Protein AF-A0A101WHY2-F1 (afdb_monomer_lite)

Structure (mmCIF, N/CA/C/O backbone):
data_AF-A0A101WHY2-F1
#
_entry.id   AF-A0A101WHY2-F1
#
loop_
_atom_site.group_PDB
_atom_site.id
_atom_site.type_symbol
_atom_site.label_atom_id
_atom_site.label_alt_id
_atom_site.label_comp_id
_atom_site.label_asym_id
_atom_site.label_entity_id
_atom_site.label_seq_id
_atom_site.pdbx_PDB_ins_code
_atom_site.Cartn_x
_atom_site.Cartn_y
_atom_site.Cartn_z
_atom_site.occupancy
_atom_site.B_iso_or_equiv
_atom_site.auth_seq_id
_atom_site.auth_comp_id
_atom_site.auth_asym_id
_atom_site.auth_atom_id
_atom_site.pdbx_PDB_model_num
ATOM 1 N N . MET A 1 1 ? -13.477 -6.676 4.858 1.00 78.50 1 MET A N 1
ATOM 2 C CA . MET A 1 1 ? -14.044 -6.195 3.572 1.00 78.50 1 MET A CA 1
ATOM 3 C C . MET A 1 1 ? -12.999 -5.440 2.759 1.00 78.50 1 MET A C 1
ATOM 5 O O . MET A 1 1 ? -12.739 -5.859 1.642 1.00 78.50 1 MET A O 1
ATOM 9 N N . ALA A 1 2 ? -12.365 -4.401 3.317 1.00 86.56 2 ALA A N 1
ATOM 10 C CA . ALA A 1 2 ? -11.265 -3.689 2.657 1.00 86.56 2 ALA A CA 1
ATOM 11 C C . ALA A 1 2 ? -10.056 -4.598 2.354 1.00 86.56 2 ALA A C 1
ATOM 13 O O . ALA A 1 2 ? -9.489 -4.516 1.270 1.00 86.56 2 ALA A O 1
ATOM 14 N N . GLU A 1 3 ? -9.737 -5.538 3.251 1.00 87.62 3 GLU A N 1
ATOM 15 C CA . GLU A 1 3 ? -8.700 -6.554 3.016 1.00 87.62 3 GLU A CA 1
ATOM 16 C C . GLU A 1 3 ? -8.986 -7.410 1.771 1.00 87.62 3 GLU A C 1
ATOM 18 O O . GLU A 1 3 ? -8.156 -7.469 0.872 1.00 87.62 3 GLU A O 1
ATOM 23 N N . ASN A 1 4 ? -10.184 -7.997 1.660 1.00 90.94 4 ASN A N 1
ATOM 24 C CA . ASN A 1 4 ? -10.558 -8.805 0.490 1.00 90.94 4 ASN A CA 1
ATOM 25 C C . ASN A 1 4 ? -10.505 -8.001 -0.814 1.00 90.94 4 ASN A C 1
ATOM 27 O O . ASN A 1 4 ? -10.026 -8.513 -1.817 1.00 90.94 4 ASN A O 1
ATOM 31 N N . LEU A 1 5 ? -10.957 -6.741 -0.800 1.00 91.38 5 LEU A N 1
ATOM 32 C CA . LEU A 1 5 ? -10.844 -5.863 -1.967 1.00 91.38 5 LEU A CA 1
ATOM 33 C C . LEU A 1 5 ? -9.375 -5.581 -2.316 1.00 91.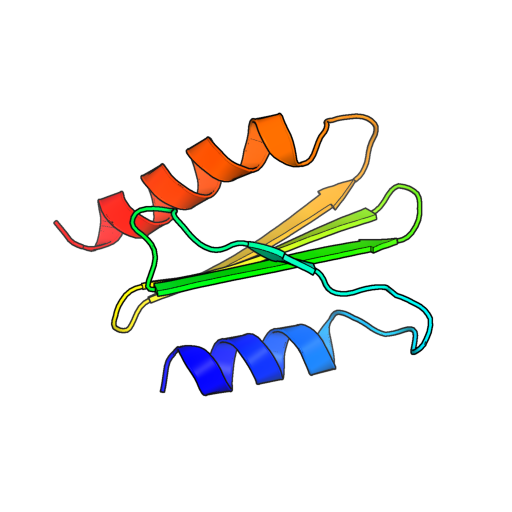38 5 LEU A C 1
ATOM 35 O O . LEU A 1 5 ? -9.014 -5.562 -3.485 1.00 91.38 5 LEU A O 1
ATOM 39 N N . THR A 1 6 ? -8.518 -5.399 -1.312 1.00 91.94 6 THR A N 1
ATOM 40 C CA . THR A 1 6 ? -7.073 -5.220 -1.514 1.00 91.94 6 THR A CA 1
ATOM 41 C C . THR A 1 6 ? -6.448 -6.457 -2.159 1.00 91.94 6 THR A C 1
ATOM 43 O O . THR A 1 6 ? -5.689 -6.326 -3.114 1.00 91.94 6 THR A O 1
ATOM 46 N N . LEU A 1 7 ? -6.798 -7.655 -1.687 1.00 91.19 7 LEU A N 1
ATOM 47 C CA . LEU A 1 7 ? -6.329 -8.916 -2.266 1.00 91.19 7 LEU A CA 1
ATOM 48 C C . LEU A 1 7 ? -6.837 -9.118 -3.701 1.00 91.19 7 LEU A C 1
ATOM 50 O O . LEU A 1 7 ? -6.077 -9.564 -4.557 1.00 91.19 7 LEU A O 1
ATOM 54 N N . ASP A 1 8 ? -8.082 -8.732 -3.985 1.00 92.19 8 ASP A N 1
ATOM 55 C CA . ASP A 1 8 ? -8.651 -8.767 -5.338 1.00 92.19 8 ASP A CA 1
ATOM 56 C C . ASP A 1 8 ? -7.888 -7.832 -6.293 1.00 92.19 8 ASP A C 1
ATOM 58 O O . ASP A 1 8 ? -7.510 -8.222 -7.398 1.00 92.19 8 ASP A O 1
ATOM 62 N N . LEU A 1 9 ? -7.551 -6.619 -5.834 1.00 92.38 9 LEU A N 1
ATOM 63 C CA . LEU A 1 9 ? -6.707 -5.687 -6.586 1.00 92.38 9 LEU A CA 1
ATOM 64 C C . LEU A 1 9 ? -5.312 -6.267 -6.842 1.00 92.38 9 LEU A C 1
ATOM 66 O O . LEU A 1 9 ? -4.813 -6.172 -7.962 1.00 92.38 9 LEU A O 1
ATOM 70 N N . ILE A 1 10 ? -4.693 -6.893 -5.840 1.00 91.56 10 ILE A N 1
ATOM 71 C CA . ILE A 1 10 ? -3.397 -7.560 -6.004 1.00 91.56 10 ILE A CA 1
ATOM 72 C C . ILE A 1 10 ? -3.503 -8.638 -7.085 1.00 91.56 10 ILE A C 1
ATOM 74 O O . ILE A 1 10 ? -2.749 -8.589 -8.053 1.00 91.56 10 ILE A O 1
ATOM 78 N N . SER A 1 11 ? -4.486 -9.537 -6.987 1.00 89.75 11 SER A N 1
ATOM 79 C CA . SER A 1 11 ? -4.698 -10.602 -7.975 1.00 89.75 11 SER A CA 1
ATOM 80 C C . SER A 1 11 ? -4.954 -10.065 -9.386 1.00 89.75 11 SER A C 1
ATOM 82 O O . SER A 1 11 ? -4.577 -10.706 -10.363 1.00 89.75 11 SER A O 1
ATOM 84 N N . ARG A 1 12 ? -5.586 -8.894 -9.513 1.00 89.25 12 ARG A N 1
ATOM 85 C CA . ARG A 1 12 ? -5.930 -8.292 -10.805 1.00 89.25 12 ARG A CA 1
ATOM 86 C C . ARG A 1 12 ? -4.781 -7.524 -11.457 1.00 89.25 12 ARG A C 1
ATOM 88 O O . ARG A 1 12 ? -4.740 -7.421 -12.683 1.00 89.25 12 ARG A O 1
ATOM 95 N N . TYR A 1 13 ? -3.891 -6.930 -10.663 1.00 87.94 13 TYR A N 1
ATOM 96 C CA . TYR A 1 13 ? -2.849 -6.021 -11.158 1.00 87.94 13 TYR A CA 1
ATOM 97 C C . TYR A 1 13 ? -1.427 -6.577 -11.066 1.00 87.94 13 TYR A C 1
ATOM 99 O O . TYR A 1 13 ? -0.534 -6.051 -11.742 1.00 87.94 13 TYR A O 1
ATOM 107 N N . VAL A 1 14 ? -1.205 -7.615 -10.263 1.00 86.44 14 VAL A N 1
ATOM 108 C CA . VAL A 1 14 ? 0.057 -8.354 -10.188 1.00 86.44 14 VAL A CA 1
ATOM 109 C C . VAL A 1 14 ? -0.085 -9.587 -11.079 1.00 86.44 14 VAL A C 1
ATOM 111 O O . VAL A 1 14 ? -0.651 -10.596 -10.686 1.00 86.44 14 VAL A O 1
ATOM 114 N N . TYR A 1 15 ? 0.358 -9.452 -12.331 1.00 69.31 15 TYR A N 1
ATOM 115 C CA . TYR A 1 15 ? 0.107 -10.428 -13.403 1.00 69.31 15 TYR A CA 1
ATOM 116 C C . TYR A 1 15 ? 1.105 -11.588 -13.458 1.00 69.31 15 TYR A C 1
ATOM 118 O O . TYR A 1 15 ? 0.844 -12.563 -14.158 1.00 69.31 15 TYR A O 1
ATOM 126 N N . ARG A 1 16 ? 2.272 -11.465 -12.815 1.00 70.00 16 ARG A N 1
ATOM 127 C CA . ARG A 1 16 ? 3.336 -12.472 -12.894 1.00 70.00 16 ARG A CA 1
ATOM 128 C C . ARG A 1 16 ? 3.468 -13.199 -11.570 1.00 70.00 16 ARG A C 1
ATOM 130 O O . ARG A 1 16 ? 3.730 -12.544 -10.563 1.00 70.00 16 ARG A O 1
ATOM 137 N N . ASP A 1 17 ? 3.381 -14.526 -11.619 1.00 65.81 17 ASP A N 1
ATOM 138 C CA . ASP A 1 17 ? 3.607 -15.423 -10.480 1.00 65.81 17 ASP A CA 1
ATOM 139 C C . ASP A 1 17 ? 4.968 -15.197 -9.798 1.00 65.81 17 ASP A C 1
ATOM 141 O O . ASP A 1 17 ? 5.094 -15.396 -8.594 1.00 65.81 17 ASP A O 1
ATOM 145 N N . ASP A 1 18 ? 5.968 -14.700 -10.534 1.00 72.75 18 ASP A N 1
ATOM 146 C CA . ASP A 1 18 ? 7.303 -14.415 -9.993 1.00 72.75 18 ASP A CA 1
ATOM 147 C C . ASP A 1 18 ? 7.417 -13.054 -9.279 1.00 72.75 18 ASP A C 1
ATOM 149 O O . ASP A 1 18 ? 8.483 -12.708 -8.766 1.00 72.75 18 ASP A O 1
ATOM 153 N N . THR A 1 19 ? 6.361 -12.230 -9.275 1.00 82.38 19 THR A N 1
ATOM 154 C CA . THR A 1 19 ? 6.417 -10.923 -8.606 1.00 82.38 19 THR A CA 1
ATOM 155 C C . THR A 1 19 ? 6.297 -11.104 -7.101 1.00 82.38 19 THR A C 1
ATOM 157 O O . THR A 1 19 ? 5.232 -11.434 -6.584 1.00 82.38 19 THR A O 1
ATOM 160 N N . GLU A 1 20 ? 7.388 -10.834 -6.385 1.00 86.12 20 GLU A N 1
ATOM 161 C CA . GLU A 1 20 ? 7.397 -10.869 -4.926 1.00 86.12 20 GLU A CA 1
ATOM 162 C C . GLU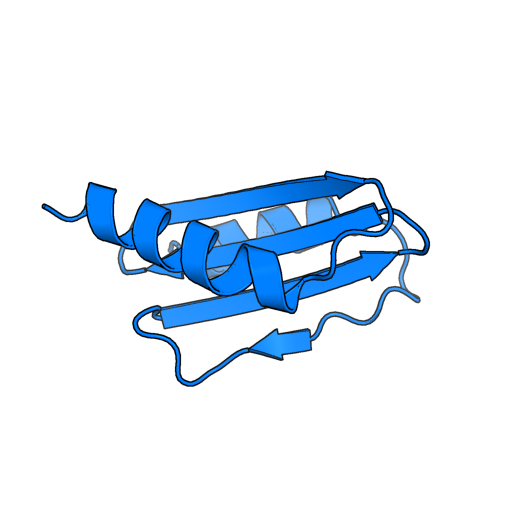 A 1 20 ? 6.474 -9.778 -4.361 1.00 86.12 20 GLU A C 1
ATOM 164 O O . GLU A 1 20 ? 6.646 -8.584 -4.632 1.00 86.12 20 GLU A O 1
ATOM 169 N N . ILE A 1 21 ? 5.495 -10.197 -3.556 1.00 90.12 21 ILE A N 1
ATOM 170 C CA . ILE A 1 21 ? 4.612 -9.297 -2.816 1.00 90.12 21 ILE A CA 1
ATOM 171 C C . ILE A 1 21 ? 5.102 -9.230 -1.373 1.00 90.12 21 ILE A C 1
ATOM 173 O O . ILE A 1 21 ? 5.067 -10.221 -0.644 1.00 90.12 21 ILE A O 1
ATOM 177 N N . LYS A 1 22 ? 5.526 -8.044 -0.942 1.00 91.44 22 LYS A N 1
ATOM 178 C CA . LYS A 1 22 ? 5.990 -7.783 0.422 1.00 91.44 22 LYS A CA 1
ATOM 179 C C . LYS A 1 22 ? 4.885 -7.122 1.226 1.00 91.44 22 LYS A C 1
ATOM 181 O O . LYS A 1 22 ? 4.377 -6.075 0.828 1.00 91.44 22 LYS A O 1
ATOM 186 N N . ALA A 1 23 ? 4.522 -7.721 2.355 1.00 89.88 23 ALA A N 1
ATOM 187 C CA . ALA A 1 23 ? 3.679 -7.063 3.343 1.00 89.88 23 ALA A CA 1
ATOM 188 C C . ALA A 1 23 ? 4.536 -6.100 4.174 1.00 89.88 23 ALA A C 1
ATOM 190 O O . ALA A 1 23 ? 5.642 -6.446 4.590 1.00 89.88 23 ALA A O 1
ATOM 191 N N . VAL A 1 24 ? 4.029 -4.890 4.384 1.00 87.19 24 VAL A N 1
ATOM 192 C CA . VAL A 1 24 ? 4.636 -3.884 5.250 1.00 87.19 24 VAL A CA 1
ATOM 193 C C . VAL A 1 24 ? 3.688 -3.630 6.408 1.00 87.19 24 VAL A C 1
ATOM 195 O O . VAL A 1 24 ? 2.563 -3.161 6.219 1.00 87.19 24 VAL A O 1
ATOM 198 N N . ASP A 1 25 ? 4.177 -3.938 7.602 1.00 80.12 25 ASP A N 1
ATOM 199 C CA . ASP A 1 25 ? 3.491 -3.736 8.871 1.00 80.12 25 ASP A CA 1
ATOM 200 C C . ASP A 1 25 ? 4.107 -2.550 9.637 1.00 80.12 25 ASP A C 1
ATOM 202 O O . ASP A 1 25 ? 5.157 -2.017 9.272 1.00 80.12 25 ASP A O 1
ATOM 206 N N . GLY A 1 26 ? 3.456 -2.119 10.721 1.00 74.62 26 GLY A N 1
ATOM 207 C CA . GLY A 1 26 ? 3.979 -1.066 11.606 1.00 74.62 26 GLY A CA 1
ATOM 208 C C . GLY A 1 26 ? 3.717 0.372 11.142 1.00 74.62 26 GLY A C 1
ATOM 209 O O . GLY A 1 26 ? 4.191 1.319 11.769 1.00 74.62 26 GLY A O 1
ATOM 210 N N . LEU A 1 27 ? 2.937 0.555 10.075 1.00 79.19 27 LEU A N 1
ATOM 211 C CA . LEU A 1 27 ? 2.369 1.849 9.698 1.00 79.19 27 LEU A CA 1
ATOM 212 C C . LEU A 1 27 ? 1.083 2.112 10.497 1.00 79.19 27 LEU A C 1
ATOM 214 O O . LEU A 1 27 ? 0.481 1.194 11.044 1.00 79.19 27 LEU A O 1
ATOM 218 N N . LYS A 1 28 ? 0.593 3.358 10.506 1.00 85.00 28 LYS A N 1
ATOM 219 C CA . LYS A 1 28 ? -0.751 3.708 11.026 1.00 85.00 28 LYS A CA 1
ATOM 220 C C . LYS A 1 28 ? -1.905 3.160 10.154 1.00 85.00 28 LYS A C 1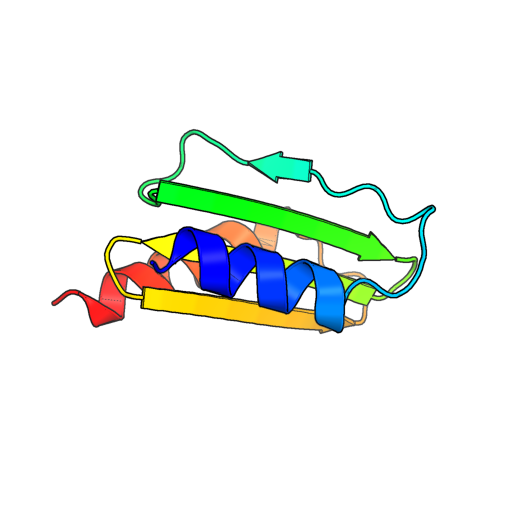
ATOM 222 O O . LYS A 1 28 ? -3.018 3.672 10.203 1.00 85.00 28 LYS A O 1
ATOM 227 N N . LEU A 1 29 ? -1.623 2.175 9.311 1.00 86.69 29 LEU A N 1
ATOM 228 C CA . LEU A 1 29 ? -2.555 1.524 8.401 1.00 86.69 29 LEU A CA 1
ATOM 229 C C . LEU A 1 29 ? -2.817 0.112 8.914 1.00 86.69 29 LEU A C 1
ATOM 231 O O . LEU A 1 29 ? -1.958 -0.458 9.582 1.00 86.69 29 LEU A O 1
ATOM 235 N N . ASP A 1 30 ? -3.955 -0.472 8.548 1.00 89.62 30 ASP A N 1
ATOM 236 C CA . ASP A 1 30 ? -4.227 -1.865 8.910 1.00 89.62 30 ASP A CA 1
ATOM 237 C C . ASP A 1 30 ? -3.250 -2.805 8.199 1.00 89.62 30 ASP A C 1
ATOM 239 O O . ASP A 1 30 ? -2.737 -3.746 8.800 1.00 89.62 30 ASP A O 1
ATOM 243 N N . LYS A 1 31 ? -2.999 -2.554 6.906 1.00 91.62 31 LYS A N 1
ATOM 244 C CA . LYS A 1 31 ? -2.017 -3.310 6.127 1.00 91.62 31 LYS A CA 1
ATOM 245 C C . LYS A 1 31 ? -1.596 -2.583 4.861 1.00 91.62 31 LYS A C 1
ATOM 247 O O . LYS A 1 31 ? -2.382 -1.853 4.249 1.00 91.62 31 LYS A O 1
ATOM 252 N N . MET A 1 32 ? -0.371 -2.857 4.430 1.00 93.94 32 MET A N 1
ATOM 253 C CA . MET A 1 32 ? 0.158 -2.443 3.138 1.00 93.94 32 MET A CA 1
ATOM 254 C C . MET A 1 32 ? 0.869 -3.619 2.464 1.00 93.94 32 MET A C 1
ATOM 256 O O . MET A 1 32 ? 1.566 -4.395 3.110 1.00 93.94 32 MET A O 1
ATOM 260 N N . TYR A 1 33 ? 0.703 -3.732 1.154 1.00 93.94 33 TYR A N 1
ATOM 261 C CA . TYR A 1 33 ? 1.371 -4.691 0.291 1.00 93.94 33 TYR A CA 1
ATOM 262 C C . TYR A 1 33 ? 2.081 -3.954 -0.831 1.00 93.94 33 TYR A C 1
ATOM 264 O O . TYR A 1 33 ? 1.565 -2.983 -1.389 1.00 93.94 33 TYR A O 1
ATOM 272 N N . ILE A 1 34 ? 3.258 -4.445 -1.178 1.00 93.38 34 ILE A N 1
ATOM 273 C CA . ILE A 1 34 ? 4.135 -3.836 -2.160 1.00 93.38 34 ILE A CA 1
ATOM 274 C C . ILE A 1 34 ? 4.525 -4.898 -3.171 1.00 93.38 34 ILE A C 1
ATOM 276 O O . ILE A 1 34 ? 4.962 -5.979 -2.790 1.00 93.38 34 ILE A O 1
ATOM 280 N N . ALA A 1 35 ? 4.373 -4.578 -4.449 1.00 91.94 35 ALA A N 1
ATOM 281 C CA . ALA A 1 35 ? 4.797 -5.426 -5.552 1.00 91.94 35 ALA A CA 1
ATOM 282 C C . ALA A 1 35 ? 5.737 -4.633 -6.464 1.00 91.94 35 ALA A C 1
ATOM 284 O O . ALA A 1 35 ? 5.383 -3.556 -6.958 1.00 91.94 35 ALA A O 1
ATOM 285 N N . GLU A 1 36 ? 6.932 -5.170 -6.694 1.00 89.19 36 GLU A N 1
ATOM 286 C CA . GLU A 1 36 ? 7.948 -4.562 -7.553 1.00 89.19 36 GLU A CA 1
ATOM 287 C C . GLU A 1 36 ? 8.211 -5.435 -8.777 1.00 89.19 36 GLU A C 1
ATOM 289 O O . GLU A 1 36 ? 8.630 -6.582 -8.665 1.00 89.19 36 GLU A O 1
ATOM 294 N N . GLU A 1 37 ? 7.998 -4.868 -9.962 1.00 86.00 37 GLU A N 1
ATOM 295 C CA . GLU A 1 37 ? 8.205 -5.539 -11.241 1.00 86.00 37 GLU A CA 1
ATOM 296 C C . GLU A 1 37 ? 9.071 -4.653 -12.150 1.00 86.00 37 GLU A C 1
ATOM 298 O O . GLU A 1 37 ? 8.591 -3.806 -12.911 1.00 86.00 37 GLU A O 1
ATOM 303 N N . GLY A 1 38 ? 10.391 -4.823 -12.054 1.00 84.75 38 GLY A N 1
ATOM 304 C CA . GLY A 1 38 ? 11.354 -4.027 -12.814 1.00 84.75 38 GLY A CA 1
ATOM 305 C C . GLY A 1 38 ? 11.234 -2.527 -12.513 1.00 84.75 38 GLY A C 1
ATOM 306 O O . GLY A 1 38 ? 11.552 -2.064 -11.419 1.00 84.75 38 GLY A O 1
ATOM 307 N N . THR A 1 39 ? 10.799 -1.736 -13.497 1.00 86.00 39 THR A N 1
ATOM 308 C CA . THR A 1 39 ? 10.589 -0.286 -13.328 1.00 86.00 39 THR A CA 1
ATOM 309 C C . THR A 1 39 ? 9.208 0.068 -12.788 1.00 86.00 39 THR A C 1
ATOM 311 O O . THR A 1 39 ? 9.005 1.221 -12.401 1.00 86.00 39 THR A O 1
ATOM 314 N N . ARG A 1 40 ? 8.275 -0.890 -12.749 1.00 89.38 40 ARG A N 1
ATOM 315 C CA . ARG A 1 40 ? 6.922 -0.722 -12.223 1.00 89.38 40 ARG A CA 1
ATOM 316 C C . ARG A 1 40 ? 6.904 -1.061 -10.740 1.00 89.38 40 ARG A C 1
ATOM 318 O O . ARG A 1 40 ? 7.381 -2.113 -10.328 1.00 89.38 40 ARG A O 1
ATOM 325 N N . LYS A 1 41 ? 6.317 -0.177 -9.944 1.00 91.69 41 LYS A N 1
ATOM 326 C CA . LYS A 1 41 ? 6.134 -0.356 -8.505 1.00 91.69 41 LYS A CA 1
ATOM 327 C C . LYS A 1 41 ? 4.667 -0.158 -8.182 1.00 91.69 41 LYS A C 1
ATOM 329 O O . LYS A 1 41 ? 4.029 0.754 -8.715 1.00 91.69 41 LYS A O 1
ATOM 334 N N . GLN A 1 42 ? 4.124 -1.043 -7.361 1.00 93.69 42 GLN A N 1
ATOM 335 C CA . GLN A 1 42 ? 2.723 -1.024 -6.976 1.00 93.69 42 GLN A CA 1
ATOM 336 C C . GLN A 1 42 ? 2.604 -1.122 -5.462 1.00 93.69 42 GLN A C 1
ATOM 338 O O . GLN A 1 42 ? 3.272 -1.938 -4.833 1.00 93.69 42 GLN A O 1
ATOM 343 N N . ILE A 1 43 ? 1.744 -0.284 -4.898 1.00 94.44 43 ILE A N 1
ATOM 344 C CA . ILE A 1 43 ? 1.425 -0.243 -3.477 1.00 94.44 43 ILE A CA 1
ATOM 345 C C . ILE A 1 43 ? -0.081 -0.433 -3.348 1.00 94.44 43 ILE A C 1
ATOM 347 O O . ILE A 1 43 ? -0.865 0.255 -4.006 1.00 94.44 43 ILE A O 1
ATOM 351 N N . PHE A 1 44 ? -0.474 -1.359 -2.487 1.00 94.81 44 PHE A N 1
ATOM 352 C CA . PHE A 1 44 ? -1.856 -1.648 -2.141 1.00 94.81 44 PHE A CA 1
ATOM 353 C C . PHE A 1 44 ? -1.985 -1.497 -0.635 1.00 94.81 44 PHE A C 1
ATOM 355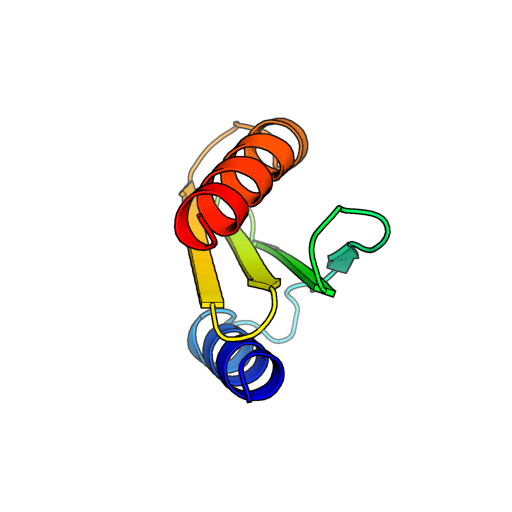 O O . PHE A 1 44 ? -1.278 -2.171 0.105 1.00 94.81 44 PHE A O 1
ATOM 362 N N . ALA A 1 45 ? -2.851 -0.614 -0.161 1.00 93.81 45 ALA A N 1
ATOM 363 C CA . ALA A 1 45 ? -3.005 -0.400 1.271 1.00 93.81 45 ALA A CA 1
ATOM 364 C C . ALA A 1 45 ? -4.463 -0.189 1.645 1.00 93.81 45 ALA A C 1
ATOM 366 O O . ALA A 1 45 ? -5.262 0.284 0.834 1.00 93.81 45 ALA A O 1
ATOM 367 N N . TYR A 1 46 ? -4.797 -0.522 2.888 1.00 92.94 46 TYR A N 1
ATOM 368 C CA . TYR A 1 46 ? -6.123 -0.273 3.428 1.00 92.94 46 TYR A CA 1
ATOM 369 C C . TYR A 1 46 ? -6.088 0.159 4.893 1.00 92.94 46 TYR A C 1
ATOM 371 O O . TYR A 1 46 ? -5.164 -0.157 5.643 1.00 92.94 46 TYR A O 1
ATOM 379 N N . SER A 1 47 ? -7.117 0.914 5.275 1.00 91.44 47 SER A N 1
ATOM 380 C CA . SER A 1 47 ? -7.390 1.316 6.654 1.00 91.44 47 SER A CA 1
ATOM 381 C C . SER A 1 47 ? -8.903 1.437 6.857 1.00 91.44 47 SER A C 1
ATOM 383 O O . SER A 1 47 ? -9.594 2.184 6.153 1.00 91.44 47 SER A O 1
ATOM 385 N N . GLY A 1 48 ? -9.449 0.646 7.778 1.00 88.50 48 GLY A N 1
ATOM 386 C CA . GLY A 1 48 ? -10.878 0.519 8.033 1.00 88.50 48 GLY A CA 1
ATOM 387 C C . GLY A 1 48 ? -11.656 0.047 6.800 1.00 88.50 48 GLY A C 1
ATOM 388 O O . GLY A 1 48 ? -11.657 -1.131 6.439 1.00 88.50 48 GLY A O 1
ATOM 389 N N . LYS A 1 49 ? -12.378 0.974 6.160 1.00 89.44 49 LYS A N 1
ATOM 390 C CA . LYS A 1 49 ? -13.195 0.718 4.955 1.00 89.44 49 LYS A CA 1
ATOM 391 C C . LYS A 1 49 ? -12.584 1.286 3.673 1.00 89.44 49 LYS A C 1
ATOM 393 O O . LYS A 1 49 ? -13.198 1.174 2.616 1.00 89.44 49 LYS A O 1
ATOM 398 N N . GLN A 1 50 ? -11.415 1.907 3.766 1.00 89.75 50 GLN A N 1
ATOM 399 C CA . GLN A 1 50 ? -10.778 2.598 2.654 1.00 89.75 50 GLN A CA 1
ATOM 400 C C . GLN A 1 50 ? -9.648 1.751 2.093 1.00 89.75 50 GLN A C 1
ATOM 402 O O . GLN A 1 50 ? -8.917 1.109 2.844 1.00 89.75 50 GLN A O 1
ATOM 407 N N . VAL A 1 51 ? -9.518 1.765 0.770 1.00 91.94 51 VAL A N 1
ATOM 408 C CA . VAL A 1 51 ? -8.479 1.055 0.026 1.00 91.94 51 VAL A CA 1
ATOM 409 C C . VAL A 1 51 ? -7.860 2.035 -0.955 1.00 91.94 51 VAL A C 1
ATOM 411 O O . VAL A 1 51 ? -8.578 2.790 -1.612 1.00 91.94 51 VAL A O 1
ATOM 414 N N . ILE A 1 52 ? -6.539 2.007 -1.071 1.00 92.69 52 ILE A N 1
ATOM 415 C CA . ILE A 1 52 ? -5.794 2.757 -2.075 1.00 92.69 52 ILE A CA 1
ATOM 416 C C . ILE A 1 52 ? -4.881 1.816 -2.849 1.00 92.69 52 ILE A C 1
ATOM 418 O O . ILE A 1 52 ? -4.222 0.938 -2.291 1.00 92.69 52 ILE A O 1
ATOM 422 N N . HIS A 1 53 ? -4.848 2.028 -4.159 1.00 94.38 53 HIS A N 1
ATOM 423 C CA . HIS A 1 53 ? -3.915 1.392 -5.072 1.00 94.38 53 HIS A CA 1
ATOM 424 C C . HIS A 1 53 ? -3.130 2.487 -5.778 1.00 94.38 53 HIS A C 1
ATOM 426 O O . HIS A 1 53 ? -3.710 3.384 -6.389 1.00 94.38 53 HIS A O 1
ATOM 432 N N . VAL A 1 54 ? -1.807 2.414 -5.676 1.00 93.31 54 VAL A N 1
ATOM 433 C CA . VAL A 1 54 ? -0.892 3.312 -6.374 1.00 93.31 54 VAL A CA 1
ATOM 434 C C . VAL A 1 54 ? 0.023 2.469 -7.239 1.00 93.31 54 VAL A C 1
ATOM 436 O O . VAL A 1 54 ? 0.742 1.611 -6.737 1.00 93.31 54 VAL A O 1
ATOM 439 N N . ALA A 1 55 ? 0.016 2.733 -8.540 1.00 92.38 55 ALA A N 1
ATOM 440 C CA . ALA A 1 55 ? 0.968 2.171 -9.483 1.00 92.38 55 ALA A CA 1
ATOM 441 C C . ALA A 1 55 ? 1.774 3.309 -10.100 1.00 92.38 55 ALA A C 1
ATOM 443 O O . ALA A 1 55 ? 1.208 4.297 -10.568 1.00 92.38 55 ALA A O 1
ATOM 444 N N . TYR A 1 56 ? 3.094 3.171 -10.113 1.00 91.19 56 TYR A N 1
ATOM 445 C CA . TYR A 1 56 ? 3.974 4.166 -10.705 1.00 91.19 56 TYR A CA 1
ATOM 446 C C . TYR A 1 56 ? 5.184 3.513 -11.372 1.00 91.19 56 TYR A C 1
ATOM 448 O O . TYR A 1 56 ? 5.518 2.352 -11.121 1.00 91.19 56 TYR A O 1
ATOM 456 N N . TYR A 1 57 ? 5.828 4.272 -12.256 1.00 90.06 57 TYR A N 1
ATOM 457 C CA . TYR A 1 57 ? 6.965 3.819 -13.049 1.00 90.06 57 TYR A CA 1
ATOM 458 C C . TYR A 1 57 ? 8.168 4.728 -12.820 1.00 90.06 57 TYR A C 1
ATOM 460 O O . TYR A 1 57 ? 8.029 5.948 -12.744 1.00 90.06 57 TYR A O 1
ATOM 468 N N . GLY A 1 58 ? 9.360 4.136 -12.759 1.00 87.69 58 GLY A N 1
ATOM 469 C CA . GLY A 1 58 ? 10.621 4.872 -12.770 1.00 87.69 58 GLY A CA 1
ATOM 470 C C . GLY A 1 58 ? 11.585 4.496 -11.649 1.00 87.69 58 GLY A C 1
ATOM 471 O O . GLY A 1 58 ? 11.525 3.412 -11.062 1.00 87.69 58 GLY A O 1
ATOM 472 N N . LYS A 1 59 ? 12.526 5.412 -11.395 1.00 85.62 59 LYS A N 1
ATOM 473 C CA . LYS A 1 59 ? 13.648 5.225 -10.459 1.00 85.62 59 LYS A CA 1
ATOM 474 C C . LYS A 1 59 ? 13.337 5.652 -9.024 1.00 85.62 59 LYS A C 1
ATOM 476 O O . LYS A 1 59 ? 14.172 5.443 -8.151 1.00 85.62 59 LYS A O 1
ATOM 481 N N . MET A 1 60 ? 12.175 6.262 -8.790 1.00 87.25 60 MET A N 1
ATOM 482 C CA . MET A 1 60 ? 11.765 6.678 -7.452 1.00 87.25 60 MET A CA 1
ATOM 483 C C . MET A 1 60 ? 11.581 5.446 -6.563 1.00 87.25 60 MET A C 1
ATOM 485 O O . MET A 1 60 ? 10.994 4.445 -6.996 1.00 87.25 60 MET A O 1
ATOM 489 N N . LYS A 1 61 ? 12.126 5.493 -5.346 1.00 88.25 61 LYS A N 1
ATOM 490 C CA . LYS A 1 61 ? 12.059 4.364 -4.420 1.00 88.25 61 LYS A CA 1
ATOM 491 C C . LYS A 1 61 ? 10.672 4.287 -3.797 1.00 88.25 61 LYS A C 1
ATOM 493 O O . LYS A 1 61 ? 9.990 5.295 -3.648 1.00 88.25 61 LYS A O 1
ATOM 498 N N . ILE 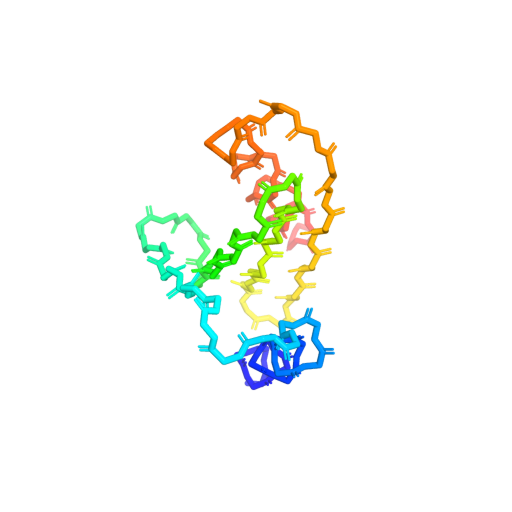A 1 62 ? 10.259 3.074 -3.448 1.00 88.44 62 ILE A N 1
ATOM 499 C CA . ILE A 1 62 ? 8.991 2.822 -2.749 1.00 88.44 62 ILE A CA 1
ATOM 500 C C . ILE A 1 62 ? 8.976 3.502 -1.380 1.00 88.44 62 ILE A C 1
ATOM 502 O O . ILE A 1 62 ? 7.955 4.053 -0.984 1.00 88.44 62 ILE A O 1
ATOM 506 N N . GLU A 1 63 ? 10.123 3.525 -0.704 1.00 88.50 63 GLU A N 1
ATOM 507 C CA . GLU A 1 63 ? 10.312 4.111 0.626 1.00 88.50 63 GLU A CA 1
ATOM 508 C C . GLU A 1 63 ? 9.898 5.589 0.677 1.00 88.50 63 GLU A C 1
ATOM 510 O O . GLU A 1 63 ? 9.301 6.021 1.658 1.00 88.50 63 GLU A O 1
ATOM 515 N N . ASP A 1 64 ? 10.125 6.337 -0.408 1.00 89.94 64 ASP A N 1
ATOM 516 C CA . ASP A 1 64 ? 9.735 7.747 -0.525 1.00 89.94 64 ASP A CA 1
ATOM 517 C C . ASP A 1 64 ? 8.218 7.931 -0.743 1.00 89.94 64 ASP A C 1
ATOM 519 O O . ASP A 1 64 ? 7.667 8.997 -0.477 1.00 89.94 64 ASP A O 1
ATOM 523 N N . ILE A 1 65 ? 7.527 6.899 -1.240 1.00 90.19 65 ILE A N 1
ATOM 524 C CA . ILE A 1 65 ? 6.098 6.937 -1.589 1.00 90.19 65 ILE A CA 1
ATOM 525 C C . ILE A 1 65 ? 5.215 6.412 -0.452 1.00 90.19 65 ILE A C 1
ATOM 527 O O . ILE A 1 65 ? 4.106 6.913 -0.265 1.00 90.19 65 ILE A O 1
ATOM 531 N N . ILE A 1 66 ? 5.693 5.439 0.331 1.00 90.81 66 ILE A N 1
ATOM 532 C CA . ILE A 1 66 ? 4.982 4.881 1.495 1.00 90.81 66 ILE A CA 1
ATOM 533 C C . ILE A 1 66 ? 4.385 5.963 2.418 1.00 90.81 66 ILE A C 1
ATOM 535 O O . ILE A 1 66 ? 3.187 5.861 2.719 1.00 90.81 66 ILE A O 1
ATOM 539 N N . PRO A 1 67 ? 5.137 6.991 2.873 1.00 90.88 67 PRO A N 1
ATOM 540 C CA . PRO A 1 67 ? 4.574 8.012 3.755 1.00 90.88 67 PRO A CA 1
ATOM 541 C C . PRO A 1 67 ? 3.451 8.795 3.069 1.00 90.88 67 PRO A C 1
ATOM 543 O O . PRO A 1 67 ? 2.389 8.951 3.662 1.00 90.88 67 PRO A O 1
ATOM 546 N N . LEU A 1 68 ? 3.617 9.161 1.794 1.00 90.25 68 LEU A N 1
ATOM 547 C CA . LEU A 1 68 ? 2.608 9.901 1.027 1.00 90.25 68 LEU A CA 1
ATOM 548 C C . LEU A 1 68 ? 1.303 9.111 0.884 1.00 90.25 68 LEU A C 1
ATOM 550 O O . LEU A 1 68 ? 0.214 9.663 1.030 1.00 90.25 68 LEU A O 1
ATOM 554 N N . VAL A 1 69 ? 1.402 7.806 0.612 1.00 90.81 69 VAL A N 1
ATOM 555 C CA . VAL A 1 69 ? 0.236 6.912 0.524 1.00 90.81 69 VAL A CA 1
ATOM 556 C C . VAL A 1 69 ? -0.454 6.792 1.878 1.00 90.81 69 VAL A C 1
ATOM 558 O O . VAL A 1 69 ? -1.682 6.836 1.946 1.00 90.81 69 VAL A O 1
ATOM 561 N N . SER A 1 70 ? 0.329 6.680 2.951 1.00 89.31 70 SER A N 1
ATOM 562 C CA . SER A 1 70 ? -0.187 6.562 4.315 1.00 89.31 70 SER A CA 1
ATOM 563 C C . SER A 1 70 ? -0.920 7.829 4.748 1.00 89.31 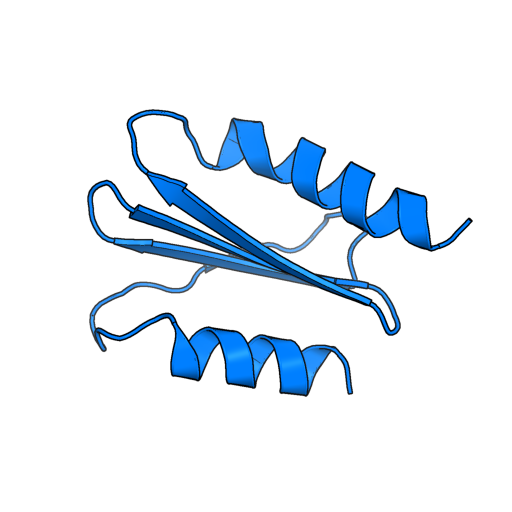70 SER A C 1
ATOM 565 O O . SER A 1 70 ? -2.061 7.751 5.194 1.00 89.31 70 SER A O 1
ATOM 567 N N . GLU A 1 71 ? -0.307 9.000 4.559 1.00 89.75 71 GLU A N 1
ATOM 568 C CA . GLU A 1 71 ? -0.926 10.296 4.843 1.00 89.75 71 GLU A CA 1
ATOM 569 C C . GLU A 1 71 ? -2.198 10.490 4.023 1.00 89.75 71 GLU A C 1
ATOM 571 O O . GLU A 1 71 ? -3.234 10.880 4.561 1.00 89.75 71 GLU A O 1
ATOM 576 N N . LYS A 1 72 ? -2.156 10.157 2.727 1.00 88.81 72 LYS A N 1
ATOM 577 C CA . LYS A 1 72 ? -3.316 10.325 1.857 1.00 88.81 72 LYS A CA 1
ATOM 578 C C . LYS A 1 72 ? -4.480 9.441 2.288 1.00 88.81 72 LYS A C 1
ATOM 580 O O . LYS A 1 72 ? -5.602 9.932 2.350 1.00 88.81 72 LYS A O 1
ATOM 585 N N . LEU A 1 73 ? -4.228 8.171 2.600 1.00 86.94 73 LEU A N 1
ATOM 586 C CA . LEU A 1 73 ? -5.273 7.247 3.033 1.00 86.94 73 LEU A CA 1
ATOM 587 C C . LEU A 1 73 ? -5.878 7.662 4.381 1.00 86.94 73 LEU A C 1
ATOM 589 O O . LEU A 1 73 ? -7.088 7.598 4.544 1.00 86.94 73 LEU A O 1
ATOM 593 N N . LEU A 1 74 ? -5.061 8.146 5.318 1.00 85.62 74 LEU A N 1
ATOM 594 C CA . LEU A 1 74 ? -5.546 8.625 6.615 1.00 85.62 74 LEU A CA 1
ATOM 595 C C . LEU A 1 74 ? -6.317 9.946 6.504 1.00 85.62 74 LEU A C 1
ATOM 597 O O . LEU A 1 74 ? -7.300 10.126 7.213 1.00 85.62 74 LEU A O 1
ATOM 601 N N . SER A 1 75 ? -5.944 10.829 5.571 1.00 84.44 75 SER A N 1
ATOM 602 C CA . SER A 1 75 ? -6.633 12.115 5.363 1.00 84.44 75 SER A CA 1
ATOM 603 C C . SER A 1 75 ? -8.094 11.987 4.915 1.00 84.44 75 SER A C 1
ATOM 605 O O . SER A 1 75 ? -8.845 12.949 5.003 1.00 84.44 75 SER A O 1
ATOM 607 N N . TYR A 1 76 ? -8.512 10.816 4.424 1.00 70.06 76 TYR A N 1
ATOM 608 C CA . TYR A 1 76 ? -9.906 10.550 4.061 1.00 70.06 76 TYR A CA 1
ATOM 609 C C . TYR A 1 76 ? -10.751 10.030 5.235 1.00 70.06 76 TYR A C 1
ATOM 611 O O . TYR A 1 76 ? -11.937 9.762 5.041 1.00 70.06 76 TYR A O 1
ATOM 619 N N . GLN A 1 77 ? -10.158 9.790 6.409 1.00 58.75 77 GLN A N 1
ATOM 620 C CA . GLN A 1 77 ? -10.876 9.325 7.603 1.00 58.75 77 GLN A CA 1
ATOM 621 C C . GLN A 1 77 ? -11.364 10.470 8.506 1.00 58.75 77 GLN A C 1
ATOM 623 O O . GLN A 1 77 ? -12.212 10.212 9.362 1.00 58.75 77 GLN A O 1
ATOM 628 N N . GLU A 1 78 ? -10.851 11.691 8.313 1.00 51.34 78 GLU A N 1
ATOM 629 C CA . GLU A 1 78 ? -11.355 12.938 8.920 1.00 51.34 78 GLU A CA 1
ATOM 630 C C . GLU A 1 78 ? -12.586 13.475 8.174 1.00 51.34 78 GLU A C 1
ATOM 632 O O . GLU A 1 78 ? -13.524 13.934 8.866 1.00 51.34 78 GLU A O 1
#

Sequence (78 aa):
MAENLTLDLISRYVYRDDTEIKAVDGLKLDKMYIAEEGTRKQIFAYSGKQVIHVAYYGKMKIEDIIPLVSEKLLSYQE

Secondary structure (DSSP, 8-state):
-HHHHHHHHHHHH---TT-PEEEE-SSSSSEEEEEEETTEEEEEEEETTEEEEEEEESS--HHHHHHHHHHHHHHT--

pLDDT: mean 87.03, std 8.0, range [51.34, 94.81]

Foldseek 3Di:
DLVVVLVVCCPVPVPDPPWDWDKDDDAPFPTKIWTDDPQKIWIWTHHDNDIDIDIDGDDDDVVVCVVVVSVVRVVVVD

Radius of gyration: 11.96 Å; chains: 1; bounding box: 28×28×25 Å